Protein AF-A0A6B3ELZ5-F1 (afdb_monomer_lite)

Radius of gyration: 13.81 Å; chains: 1; bounding box: 32×23×38 Å

Foldseek 3Di:
DVVCVVCVVQVDPPKDKAWFFKDDDCRVQWTWIGINLADIDIDGDPVVVCVVVVHQHQIWTARDADWDDDPPDDDDPDIDHGIDRPVRD

pLDDT: mean 94.29, std 7.5, range [59.53, 98.62]

Secondary structure (DSSP, 8-state):
-HHHHH-GGGSSTT--EEE--EESTTGGGEEEEEETTTEEEEEESSHHHHHHTTS-TT-EEEPPSS-EE-SSSTT---EE-SEEETT--

Sequence (89 aa):
LRLRRERPDCFGEDASYAPLPASGPAASHCLAFVRSDHVLTAVTRLAARLAEGGGWNGTVLTLPPGRWREAVRERSDEVHEGGVPCADL

Structure (mmCIF, N/CA/C/O backbone):
data_AF-A0A6B3ELZ5-F1
#
_entry.id   AF-A0A6B3ELZ5-F1
#
loop_
_atom_site.group_PDB
_atom_site.id
_atom_site.type_symbol
_atom_site.label_atom_id
_atom_site.label_alt_id
_atom_site.label_comp_id
_atom_site.label_asym_id
_atom_site.label_entity_id
_atom_site.label_seq_id
_atom_site.pdbx_PDB_ins_code
_atom_site.Cartn_x
_atom_site.Cartn_y
_atom_site.Cartn_z
_atom_site.occupancy
_atom_site.B_iso_or_equiv
_atom_site.auth_seq_id
_atom_site.auth_comp_id
_atom_site.auth_asym_id
_atom_site.auth_atom_id
_atom_site.pdbx_PDB_model_num
ATOM 1 N N . LEU A 1 1 ? 17.502 7.282 -0.758 1.00 84.88 1 LEU A N 1
ATOM 2 C CA . LEU A 1 1 ? 17.816 7.491 -2.198 1.00 84.88 1 LEU A CA 1
ATOM 3 C C . LEU A 1 1 ? 18.363 6.251 -2.924 1.00 84.88 1 LEU A C 1
ATOM 5 O O . LEU A 1 1 ? 18.362 6.265 -4.148 1.00 84.88 1 LEU A O 1
ATOM 9 N N . ARG A 1 2 ? 18.795 5.180 -2.233 1.00 90.94 2 ARG A N 1
ATOM 10 C CA . ARG A 1 2 ? 19.389 3.990 -2.872 1.00 90.94 2 ARG A CA 1
ATOM 11 C C . ARG A 1 2 ? 18.452 3.302 -3.884 1.00 90.94 2 ARG A C 1
ATOM 13 O O . ARG A 1 2 ? 18.832 3.202 -5.042 1.00 90.94 2 ARG A O 1
ATOM 20 N N . LEU A 1 3 ? 17.212 2.982 -3.494 1.00 91.38 3 LEU A N 1
ATOM 21 C CA . LEU A 1 3 ? 16.230 2.326 -4.376 1.00 91.38 3 LEU A CA 1
ATOM 22 C C . LEU A 1 3 ? 15.970 3.104 -5.677 1.00 91.38 3 LEU A C 1
ATOM 24 O O . LEU A 1 3 ? 15.941 2.521 -6.752 1.00 91.38 3 LEU A O 1
ATOM 28 N N . ARG A 1 4 ? 15.848 4.437 -5.601 1.00 93.94 4 ARG A N 1
ATOM 29 C CA . ARG A 1 4 ? 15.660 5.285 -6.791 1.00 93.94 4 ARG A CA 1
ATOM 30 C C . ARG A 1 4 ? 16.861 5.255 -7.737 1.00 93.94 4 ARG A C 1
ATOM 32 O O . ARG A 1 4 ? 16.683 5.361 -8.942 1.00 93.94 4 ARG A O 1
ATOM 39 N N . ARG A 1 5 ? 18.073 5.117 -7.196 1.00 93.56 5 ARG A N 1
ATOM 40 C CA . ARG A 1 5 ? 19.298 4.975 -7.991 1.00 93.56 5 ARG A CA 1
ATOM 41 C C . ARG A 1 5 ? 19.425 3.580 -8.608 1.00 93.56 5 ARG A C 1
ATOM 43 O O . ARG A 1 5 ? 19.962 3.463 -9.698 1.00 93.56 5 ARG A O 1
ATOM 50 N N . GLU A 1 6 ? 18.955 2.547 -7.915 1.00 92.81 6 GLU A N 1
ATOM 51 C CA . GLU A 1 6 ? 18.984 1.153 -8.385 1.00 92.81 6 GLU A CA 1
ATOM 52 C C . GLU A 1 6 ? 17.878 0.838 -9.400 1.00 92.81 6 GLU A C 1
ATOM 54 O O . GLU A 1 6 ? 18.060 -0.034 -10.243 1.00 92.81 6 GLU A O 1
ATOM 59 N N . ARG A 1 7 ? 16.743 1.542 -9.326 1.00 93.19 7 ARG A N 1
ATOM 60 C CA . ARG A 1 7 ? 15.557 1.340 -10.174 1.00 93.19 7 ARG A CA 1
ATOM 61 C C . ARG A 1 7 ? 15.087 2.645 -10.826 1.00 93.19 7 ARG A C 1
ATOM 63 O O . ARG A 1 7 ? 13.960 3.068 -10.577 1.00 93.19 7 ARG A O 1
ATOM 70 N N . PRO A 1 8 ? 15.938 3.349 -11.594 1.00 95.25 8 PRO A N 1
ATOM 71 C CA . PRO A 1 8 ? 15.602 4.667 -12.137 1.00 95.25 8 PRO A CA 1
ATOM 72 C C . PRO A 1 8 ? 14.369 4.647 -13.056 1.00 95.25 8 PRO A C 1
ATOM 74 O O . PRO A 1 8 ? 13.606 5.610 -13.058 1.00 95.25 8 PRO A O 1
ATOM 77 N N . ASP A 1 9 ? 14.126 3.534 -13.750 1.00 95.44 9 ASP A N 1
ATOM 78 C CA . ASP A 1 9 ? 12.945 3.242 -14.575 1.00 95.44 9 ASP A CA 1
ATOM 79 C C . ASP A 1 9 ? 11.616 3.373 -13.810 1.00 95.44 9 ASP A C 1
ATOM 81 O O . ASP A 1 9 ? 10.604 3.789 -14.365 1.00 95.44 9 ASP A O 1
ATOM 85 N N . CYS A 1 10 ? 11.619 3.095 -12.505 1.00 96.62 10 CYS A N 1
ATOM 86 C CA . CYS A 1 10 ? 10.434 3.197 -11.655 1.00 96.62 10 CYS A CA 1
ATOM 87 C C . CYS A 1 10 ? 10.175 4.625 -11.133 1.00 96.62 10 CYS A C 1
ATOM 89 O O . CYS A 1 10 ? 9.166 4.870 -10.474 1.00 96.62 10 CYS A O 1
ATOM 91 N N . PHE A 1 11 ? 11.087 5.576 -11.364 1.00 96.19 11 PHE A N 1
ATOM 92 C CA . PHE A 1 11 ? 10.995 6.946 -10.831 1.00 96.19 11 PHE A CA 1
ATOM 93 C C . PHE A 1 11 ? 11.320 8.037 -11.866 1.00 96.19 11 PHE A C 1
ATOM 95 O O . PHE A 1 11 ? 11.536 9.194 -11.476 1.00 96.19 11 PHE A O 1
ATOM 102 N N . GLY A 1 12 ? 11.431 7.661 -13.140 1.00 93.56 12 GLY A N 1
ATOM 103 C CA . GLY A 1 12 ? 11.641 8.561 -14.269 1.00 93.56 12 GLY A CA 1
ATOM 104 C C . GLY A 1 12 ? 10.349 9.235 -14.733 1.00 93.56 12 GLY A C 1
ATOM 105 O O . GLY A 1 12 ? 9.301 9.090 -14.107 1.00 93.56 12 GLY A O 1
ATOM 106 N N . GLU A 1 13 ? 10.444 9.979 -15.831 1.00 94.62 13 GLU A N 1
ATOM 107 C CA . GLU A 1 13 ? 9.317 10.695 -16.445 1.00 94.62 13 GLU A CA 1
ATOM 108 C C . GLU A 1 13 ? 8.240 9.740 -16.981 1.00 94.62 13 GLU A C 1
ATOM 110 O O . GLU A 1 13 ? 7.056 9.967 -16.753 1.00 94.62 13 GLU A O 1
ATOM 115 N N . ASP A 1 14 ? 8.654 8.616 -17.569 1.00 95.25 14 ASP A N 1
ATOM 116 C CA . ASP A 1 14 ? 7.751 7.594 -18.116 1.00 95.25 14 ASP A CA 1
ATOM 117 C C . ASP A 1 14 ? 7.186 6.632 -17.052 1.00 95.25 14 ASP A C 1
ATOM 119 O O . ASP A 1 14 ? 6.448 5.698 -17.371 1.00 95.25 14 ASP A O 1
ATOM 123 N N . ALA A 1 15 ? 7.547 6.811 -15.775 1.00 96.94 15 ALA A N 1
ATOM 124 C CA . ALA A 1 15 ? 7.134 5.899 -14.715 1.00 96.94 15 ALA A CA 1
ATOM 125 C C . ALA A 1 15 ? 5.648 6.073 -14.376 1.00 96.94 15 ALA A C 1
ATOM 127 O O . ALA A 1 15 ? 5.189 7.177 -14.067 1.00 96.94 15 ALA A O 1
ATOM 128 N N . SER A 1 16 ? 4.901 4.966 -14.344 1.00 97.62 16 SER A N 1
ATOM 129 C CA . SER A 1 16 ? 3.487 5.010 -13.973 1.00 97.62 16 SER A CA 1
ATOM 130 C C . SER A 1 16 ? 3.311 5.298 -12.480 1.00 97.62 16 SER A C 1
ATOM 132 O O . SER A 1 16 ? 4.219 5.103 -11.664 1.00 97.62 16 SER A O 1
ATOM 134 N N . TYR A 1 17 ? 2.124 5.777 -12.115 1.00 97.69 17 TYR A N 1
ATOM 135 C CA . TYR A 1 17 ? 1.745 6.025 -10.730 1.00 97.69 17 TYR A CA 1
ATOM 136 C C . TYR A 1 17 ? 0.275 5.673 -10.530 1.00 97.69 17 TYR A C 1
ATOM 138 O O . TYR A 1 17 ? -0.608 6.377 -11.020 1.00 97.69 17 TYR A O 1
ATOM 146 N N . ALA A 1 18 ? 0.013 4.595 -9.799 1.00 97.81 18 ALA A N 1
ATOM 147 C CA . ALA A 1 18 ? -1.335 4.110 -9.541 1.00 97.81 18 ALA A CA 1
ATOM 148 C C . ALA A 1 18 ? -1.643 4.161 -8.036 1.00 97.81 18 ALA A C 1
ATOM 150 O O . ALA A 1 18 ? -0.866 3.621 -7.244 1.00 97.81 18 ALA A O 1
ATOM 151 N N . PRO A 1 19 ? -2.748 4.799 -7.605 1.00 98.19 19 PRO A N 1
ATOM 152 C CA . PRO A 1 19 ? -3.174 4.733 -6.212 1.00 98.19 19 PRO A CA 1
ATOM 153 C C . PRO A 1 19 ? -3.564 3.298 -5.839 1.00 98.19 19 PRO A C 1
ATOM 155 O O . PRO A 1 19 ? -4.162 2.586 -6.644 1.00 98.19 19 PRO A O 1
ATOM 158 N N . LEU A 1 20 ? -3.270 2.897 -4.601 1.00 98.25 20 LEU A N 1
ATOM 159 C CA . LEU A 1 20 ? -3.636 1.589 -4.064 1.00 98.25 20 LEU A CA 1
ATOM 160 C C . LEU A 1 20 ? -4.387 1.773 -2.735 1.00 98.25 20 LEU A C 1
ATOM 162 O O . LEU A 1 20 ? -3.754 1.976 -1.699 1.00 98.25 20 LEU A O 1
ATOM 166 N N . PRO A 1 21 ? -5.730 1.778 -2.740 1.00 97.88 21 PRO A N 1
ATOM 167 C CA . PRO A 1 21 ? -6.503 1.979 -1.522 1.00 97.88 21 PRO A CA 1
ATOM 168 C C . PRO A 1 21 ? -6.458 0.737 -0.621 1.00 97.88 21 PRO A C 1
ATOM 170 O O . PRO A 1 21 ? -6.599 -0.394 -1.086 1.00 97.88 21 PRO A O 1
ATOM 173 N N . ALA A 1 22 ? -6.321 0.953 0.686 1.00 98.56 22 ALA A N 1
ATOM 174 C CA . ALA A 1 22 ? -6.562 -0.088 1.679 1.00 98.56 22 ALA A CA 1
ATOM 175 C C . ALA A 1 22 ? -8.071 -0.334 1.862 1.00 98.56 22 ALA A C 1
ATOM 177 O O . ALA A 1 22 ? -8.907 0.491 1.491 1.00 98.56 22 ALA A O 1
ATOM 178 N N . SER A 1 23 ? -8.422 -1.466 2.464 1.00 98.56 23 SER A N 1
ATOM 179 C CA . SER A 1 23 ? -9.795 -1.857 2.787 1.00 98.56 23 SER A CA 1
ATOM 180 C C . SER A 1 23 ? -9.930 -2.143 4.277 1.00 98.56 23 SER A C 1
ATOM 182 O O . SER A 1 23 ? -9.109 -2.853 4.849 1.00 98.56 23 SER A O 1
ATOM 184 N N . GLY A 1 24 ? -10.973 -1.604 4.907 1.00 98.19 24 GLY A N 1
ATOM 185 C CA . GLY A 1 24 ? -11.266 -1.814 6.325 1.00 98.19 24 GLY A CA 1
ATOM 186 C C . GLY A 1 24 ? -11.513 -0.518 7.104 1.00 98.19 24 GLY A C 1
ATOM 187 O O . GLY A 1 24 ? -11.477 0.572 6.526 1.00 98.19 24 GLY A O 1
ATOM 188 N N . PRO A 1 25 ? -11.777 -0.622 8.419 1.00 98.25 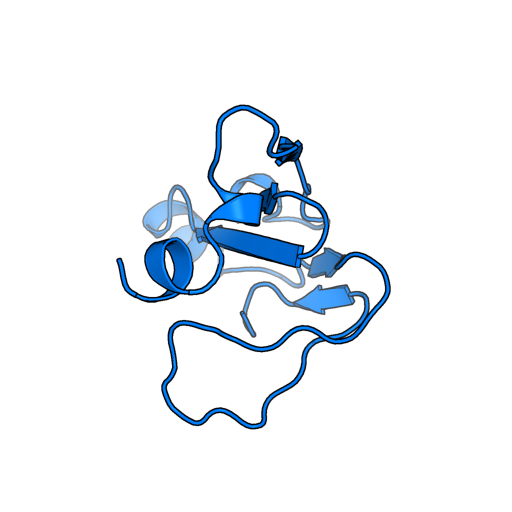25 PRO A N 1
ATOM 189 C CA . PRO A 1 25 ? -12.235 0.499 9.246 1.00 98.25 25 PRO A CA 1
ATOM 190 C C . PRO A 1 25 ? -11.268 1.689 9.305 1.00 98.25 25 PRO A C 1
ATOM 192 O O . PRO A 1 25 ? -11.703 2.832 9.413 1.00 98.25 25 PRO A O 1
ATOM 195 N N . ALA A 1 26 ? -9.964 1.431 9.201 1.00 98.25 26 ALA A N 1
ATOM 196 C CA . ALA A 1 26 ? -8.911 2.440 9.243 1.00 98.25 26 ALA A CA 1
ATOM 197 C C . ALA A 1 26 ? -8.268 2.691 7.864 1.00 98.25 26 ALA A C 1
ATOM 199 O O . ALA A 1 26 ? -7.174 3.248 7.789 1.00 98.25 26 ALA A O 1
ATOM 200 N N . ALA A 1 27 ? -8.930 2.320 6.758 1.00 98.31 27 ALA A N 1
ATOM 201 C CA . ALA A 1 27 ? -8.386 2.446 5.398 1.00 98.31 27 ALA A CA 1
ATOM 202 C C . ALA A 1 27 ? -7.913 3.865 5.051 1.00 98.31 27 ALA A C 1
ATOM 204 O O . ALA A 1 27 ? -6.893 4.039 4.388 1.00 98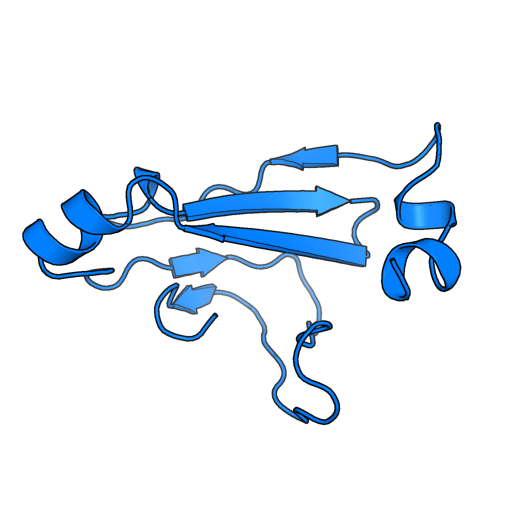.31 27 ALA A O 1
ATOM 205 N N . SER A 1 28 ? -8.602 4.891 5.556 1.00 97.81 28 SER A N 1
ATOM 206 C CA . SER A 1 28 ? -8.236 6.296 5.350 1.00 97.81 28 SER A CA 1
ATOM 207 C C . SER A 1 28 ? -6.894 6.689 5.984 1.00 97.81 28 SER A C 1
ATOM 209 O O . SER A 1 28 ? -6.349 7.736 5.630 1.00 97.81 28 SER A O 1
ATOM 211 N N . HIS A 1 29 ? -6.347 5.873 6.890 1.00 98.50 29 HIS A N 1
ATOM 212 C CA . HIS A 1 29 ? -5.034 6.069 7.503 1.00 98.50 29 HIS A CA 1
ATOM 213 C C . HIS A 1 29 ? -3.885 5.464 6.688 1.00 98.50 29 HIS A C 1
ATOM 215 O O . HIS A 1 29 ? -2.737 5.841 6.917 1.00 98.50 29 HIS A O 1
ATOM 221 N N . CYS A 1 30 ? -4.163 4.586 5.722 1.00 98.56 30 CYS A N 1
ATOM 222 C CA . CYS A 1 30 ? -3.156 4.037 4.819 1.00 98.56 30 CYS A CA 1
ATOM 223 C C . CYS A 1 30 ? -3.146 4.834 3.509 1.00 98.56 30 CYS A C 1
ATOM 225 O O . CYS A 1 30 ? -4.125 4.841 2.763 1.00 98.56 30 CYS A O 1
ATOM 227 N N . LEU A 1 31 ? -2.036 5.513 3.215 1.00 98.56 31 LEU A N 1
ATOM 228 C CA . LEU A 1 31 ? -1.777 6.041 1.878 1.00 98.56 31 LEU A CA 1
ATOM 229 C C . LEU A 1 31 ? -0.820 5.103 1.171 1.00 98.56 31 LEU A C 1
ATOM 231 O O . LEU A 1 31 ? 0.334 4.993 1.583 1.00 98.56 31 LEU A O 1
ATOM 235 N N . ALA A 1 32 ? -1.279 4.484 0.090 1.00 98.56 32 ALA A N 1
ATOM 236 C CA . ALA A 1 32 ? -0.428 3.634 -0.716 1.00 98.56 32 ALA A CA 1
ATOM 237 C C . ALA A 1 32 ? -0.578 3.891 -2.215 1.00 98.56 32 ALA A C 1
ATOM 239 O O . ALA A 1 32 ? -1.605 4.371 -2.705 1.00 98.56 32 ALA A O 1
ATOM 240 N N . PHE A 1 33 ? 0.498 3.604 -2.936 1.00 98.44 33 PHE A N 1
ATOM 241 C CA . PHE A 1 33 ? 0.567 3.697 -4.385 1.00 98.44 33 PHE A CA 1
ATOM 242 C C . PHE A 1 33 ? 1.637 2.756 -4.933 1.00 98.44 33 PHE A C 1
ATOM 244 O O . PHE A 1 33 ? 2.566 2.359 -4.224 1.00 98.44 33 PHE A O 1
ATOM 251 N N . VAL A 1 34 ? 1.522 2.455 -6.222 1.00 98.19 34 VAL A N 1
ATOM 252 C CA . VAL A 1 34 ? 2.465 1.634 -6.978 1.00 98.19 34 VAL A CA 1
ATOM 253 C C . VAL A 1 34 ? 3.058 2.460 -8.112 1.00 98.19 34 VAL A C 1
ATOM 255 O O . VAL A 1 34 ? 2.348 3.206 -8.788 1.00 98.19 34 VAL A O 1
ATOM 258 N N . ARG A 1 35 ? 4.372 2.337 -8.308 1.00 97.62 35 ARG A N 1
ATOM 259 C CA . ARG A 1 35 ? 5.105 2.897 -9.442 1.00 97.62 35 ARG A CA 1
ATOM 260 C C . ARG A 1 35 ? 5.590 1.800 -10.370 1.00 97.62 35 ARG A C 1
ATOM 262 O O . ARG A 1 35 ? 6.256 0.869 -9.905 1.00 97.62 35 ARG A O 1
ATOM 269 N N . SER A 1 36 ? 5.268 1.947 -11.655 1.00 96.62 36 SER A N 1
ATOM 270 C CA . SER A 1 36 ? 5.661 1.035 -12.738 1.00 96.62 36 SER A CA 1
ATOM 271 C C . SER A 1 36 ? 5.484 -0.444 -12.377 1.00 96.62 36 SER A C 1
ATOM 273 O O . SER A 1 36 ? 6.353 -1.246 -12.683 1.00 96.62 36 SER A O 1
ATOM 275 N N . ASP A 1 37 ? 4.424 -0.787 -11.635 1.00 95.19 37 ASP A N 1
ATOM 276 C CA . ASP A 1 37 ? 4.109 -2.146 -11.153 1.00 95.19 37 ASP A CA 1
ATOM 277 C C . ASP A 1 37 ? 5.235 -2.869 -10.381 1.00 95.19 37 ASP A C 1
ATOM 279 O O . ASP A 1 37 ? 5.200 -4.081 -10.174 1.00 95.19 37 ASP A O 1
ATOM 283 N N . HIS A 1 38 ? 6.237 -2.125 -9.906 1.00 95.25 38 HIS A N 1
ATOM 284 C CA . HIS A 1 38 ? 7.469 -2.682 -9.343 1.00 95.25 38 HIS A CA 1
ATOM 285 C C . HIS A 1 38 ? 7.853 -2.105 -7.986 1.00 95.25 38 HIS A C 1
ATOM 287 O O . HIS A 1 38 ? 8.578 -2.751 -7.230 1.00 95.25 38 HIS A O 1
ATOM 293 N N . VAL A 1 39 ? 7.403 -0.891 -7.669 1.00 96.38 39 VAL A N 1
ATOM 294 C CA . VAL A 1 39 ? 7.684 -0.249 -6.385 1.00 96.38 39 VAL A CA 1
ATOM 295 C C . VAL A 1 39 ? 6.377 0.165 -5.742 1.00 96.38 39 VAL A C 1
ATOM 297 O O . VAL A 1 39 ? 5.700 1.066 -6.226 1.00 96.38 39 VAL A O 1
ATOM 300 N N . LEU A 1 40 ? 6.057 -0.458 -4.616 1.00 97.19 40 LEU A N 1
ATOM 301 C CA . LEU A 1 40 ? 4.936 -0.075 -3.776 1.00 97.19 40 LEU A CA 1
ATOM 302 C C . LEU A 1 40 ? 5.443 0.785 -2.622 1.00 97.19 40 LEU A C 1
ATOM 304 O O . LEU A 1 40 ? 6.474 0.504 -2.016 1.00 97.19 40 LEU A O 1
ATOM 308 N N . THR A 1 41 ? 4.721 1.855 -2.326 1.00 96.88 41 THR A N 1
ATOM 309 C CA . THR A 1 41 ? 4.917 2.654 -1.116 1.00 96.88 41 THR A CA 1
ATOM 310 C C . THR A 1 41 ? 3.618 2.645 -0.337 1.00 96.88 41 THR A C 1
ATOM 312 O O . THR A 1 41 ? 2.577 2.937 -0.914 1.00 96.88 41 THR A O 1
ATOM 315 N N . ALA A 1 42 ? 3.689 2.342 0.956 1.00 97.00 42 ALA A N 1
ATOM 316 C CA . ALA A 1 42 ? 2.589 2.471 1.899 1.00 97.00 42 ALA A CA 1
ATOM 317 C C . ALA A 1 42 ? 3.070 3.289 3.100 1.00 97.00 42 ALA A C 1
ATOM 319 O O . ALA A 1 42 ? 4.170 3.067 3.604 1.00 97.00 42 ALA A O 1
ATOM 320 N N . VAL A 1 43 ? 2.280 4.271 3.527 1.00 97.31 43 VAL A N 1
ATOM 321 C CA . VAL A 1 43 ? 2.602 5.136 4.667 1.00 97.31 43 VAL A CA 1
ATOM 322 C C . VAL A 1 43 ? 1.374 5.401 5.525 1.00 97.31 43 VAL A C 1
ATOM 324 O O . VAL A 1 43 ? 0.248 5.503 5.031 1.00 97.31 43 VAL A O 1
ATOM 327 N N . THR A 1 44 ? 1.608 5.583 6.822 1.00 98.06 44 THR A N 1
ATOM 328 C CA . THR A 1 44 ? 0.567 5.946 7.786 1.00 98.06 44 THR A CA 1
ATOM 329 C C . THR A 1 44 ? 0.344 7.454 7.792 1.00 98.06 44 THR A C 1
ATOM 331 O O . THR A 1 44 ? 1.256 8.227 8.092 1.00 98.06 44 THR A O 1
ATOM 334 N N . ARG A 1 45 ? -0.890 7.896 7.534 1.00 98.06 45 ARG A N 1
ATOM 335 C CA . ARG A 1 45 ? -1.322 9.285 7.748 1.00 98.06 45 ARG A CA 1
ATOM 336 C C . ARG A 1 45 ? -2.167 9.406 9.009 1.00 98.06 45 ARG A C 1
ATOM 338 O O . ARG A 1 45 ? -2.952 8.523 9.341 1.00 98.06 45 ARG A O 1
ATOM 345 N N . LEU A 1 46 ? -2.066 10.559 9.674 1.00 97.94 46 LEU A N 1
ATOM 346 C CA . LEU A 1 46 ? -2.838 10.862 10.888 1.00 97.94 46 LEU A CA 1
ATOM 347 C C . LEU A 1 46 ? -2.623 9.810 11.997 1.00 97.94 46 LEU A C 1
ATOM 349 O O . LEU A 1 46 ? -3.583 9.379 12.630 1.00 97.94 46 LEU A O 1
ATOM 353 N N . ALA A 1 47 ? -1.371 9.396 12.222 1.00 97.69 47 ALA A N 1
ATOM 354 C CA . ALA A 1 47 ? -1.024 8.283 13.113 1.00 97.6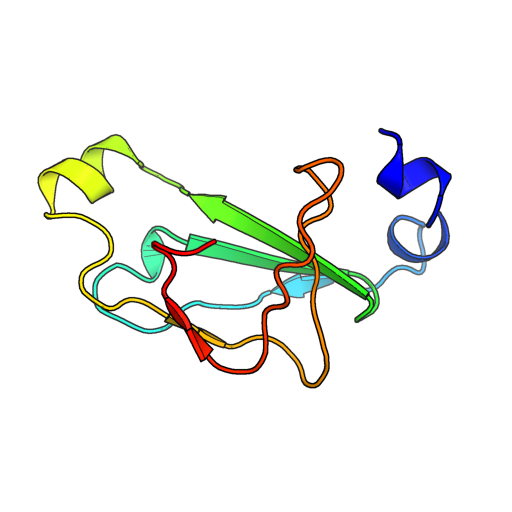9 47 ALA A CA 1
ATOM 355 C C . ALA A 1 47 ? -1.551 8.439 14.554 1.00 97.69 47 ALA A C 1
ATOM 357 O O . ALA A 1 47 ? -1.973 7.457 15.152 1.00 97.69 47 ALA A O 1
ATOM 358 N N . ALA A 1 48 ? -1.601 9.665 15.089 1.00 98.25 48 ALA A N 1
ATOM 359 C CA . ALA A 1 48 ? -2.190 9.921 16.406 1.00 98.25 48 ALA A CA 1
ATOM 360 C C . ALA A 1 48 ? -3.678 9.527 16.462 1.00 98.25 48 ALA A C 1
ATOM 362 O O . ALA A 1 48 ? -4.085 8.785 17.347 1.00 98.25 48 ALA A O 1
ATOM 363 N N . ARG A 1 49 ? -4.467 9.925 15.454 1.00 98.12 49 ARG A N 1
ATOM 364 C CA . ARG A 1 49 ? -5.890 9.557 15.356 1.00 98.12 49 ARG A CA 1
ATOM 365 C C . ARG A 1 49 ? -6.093 8.064 15.124 1.00 98.12 49 ARG A C 1
ATOM 367 O O . ARG A 1 49 ? -7.052 7.498 15.631 1.00 98.12 49 ARG A O 1
ATOM 374 N N . LEU A 1 50 ? -5.193 7.430 14.369 1.00 98.38 50 LEU A N 1
ATOM 375 C CA . LEU A 1 50 ? -5.203 5.978 14.204 1.00 98.38 50 LEU A CA 1
ATOM 376 C C . LEU A 1 50 ? -5.034 5.282 15.562 1.00 98.38 50 LEU A C 1
ATOM 378 O O . LEU A 1 50 ? -5.787 4.366 15.875 1.00 98.38 50 LEU A O 1
ATOM 382 N N . ALA A 1 51 ? -4.076 5.734 16.376 1.00 97.81 51 ALA A N 1
ATOM 383 C CA . ALA A 1 51 ? -3.843 5.186 17.709 1.00 97.81 51 ALA A CA 1
ATOM 384 C C . ALA A 1 51 ? -5.033 5.433 18.655 1.00 97.81 51 ALA A C 1
ATOM 386 O O . ALA A 1 51 ? -5.486 4.501 19.313 1.00 97.81 51 ALA A O 1
ATOM 387 N N . GLU A 1 52 ? -5.587 6.651 18.672 1.00 98.00 52 GLU A N 1
ATOM 388 C CA . GLU A 1 52 ? -6.803 6.995 19.430 1.00 98.00 52 GLU A CA 1
ATOM 389 C C . GLU A 1 52 ? -8.010 6.132 19.020 1.00 98.00 52 GLU A C 1
ATOM 391 O O . GLU A 1 52 ? -8.822 5.760 19.863 1.00 98.00 52 GLU A O 1
ATOM 396 N N . GLY A 1 53 ? -8.108 5.774 17.736 1.00 96.88 53 GLY A N 1
ATOM 397 C CA . GLY A 1 53 ? -9.143 4.900 17.180 1.00 96.88 53 GLY A CA 1
ATOM 398 C C . GLY A 1 53 ? -8.922 3.397 17.401 1.00 96.88 53 GLY A C 1
ATOM 399 O O . GLY A 1 53 ? -9.650 2.592 16.823 1.00 96.88 53 GLY A O 1
ATOM 400 N N . GLY A 1 54 ? -7.924 2.995 18.196 1.00 97.56 54 GLY A N 1
ATOM 401 C CA . GLY A 1 54 ? -7.643 1.584 18.491 1.00 97.56 54 GLY A CA 1
ATOM 402 C C . GLY A 1 54 ? -6.759 0.872 17.461 1.00 97.56 54 GLY A C 1
ATOM 403 O O . GLY A 1 54 ? -6.639 -0.350 17.489 1.00 97.56 54 GLY A O 1
ATOM 404 N N . GLY A 1 55 ? -6.108 1.616 16.565 1.00 98.00 55 GLY A N 1
ATOM 405 C CA . GLY A 1 55 ? -5.173 1.081 15.580 1.00 98.00 55 GLY A CA 1
ATOM 406 C C . GLY A 1 55 ? -5.836 0.626 14.278 1.00 98.00 55 GLY A C 1
ATOM 407 O O . GLY A 1 55 ? -6.892 1.110 13.875 1.00 98.00 55 GLY A O 1
ATOM 408 N N . TRP A 1 56 ? -5.175 -0.291 13.569 1.00 98.25 56 TRP A N 1
ATOM 409 C CA . TRP A 1 56 ? -5.562 -0.672 12.207 1.00 98.25 56 TRP A CA 1
ATOM 410 C C . TRP A 1 56 ? -6.864 -1.471 12.114 1.00 98.25 56 TRP A C 1
ATOM 412 O O . TRP A 1 56 ? -7.450 -1.507 11.036 1.00 98.25 56 TRP A O 1
ATOM 422 N N . ASN A 1 57 ? -7.340 -2.087 13.202 1.00 96.88 57 ASN A N 1
ATOM 423 C CA . ASN A 1 57 ? -8.654 -2.745 13.276 1.00 96.88 57 ASN A CA 1
ATOM 424 C C . ASN A 1 57 ? -8.956 -3.687 12.087 1.00 96.88 57 ASN A C 1
ATOM 426 O O . ASN A 1 57 ? -10.021 -3.614 11.476 1.00 96.88 57 ASN A O 1
A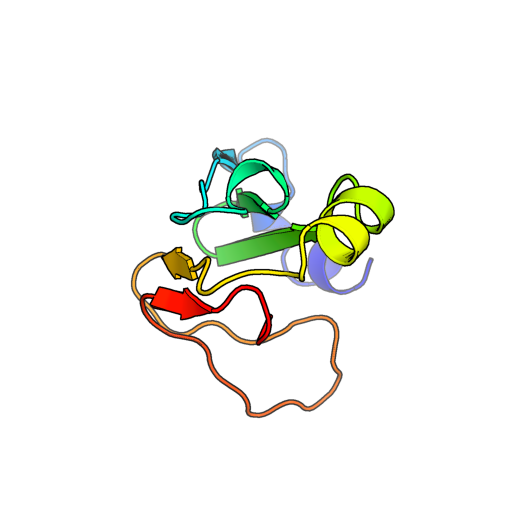TOM 430 N N . GLY A 1 58 ? -7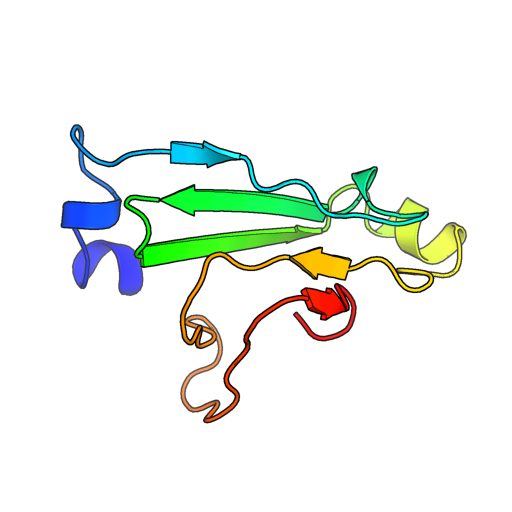.990 -4.535 11.713 1.00 97.38 58 GLY A N 1
ATOM 431 C CA . GLY A 1 58 ? -8.134 -5.477 10.595 1.00 97.38 58 GLY A CA 1
ATOM 432 C C . GLY A 1 58 ? -8.122 -4.835 9.203 1.00 97.38 58 GLY A C 1
ATOM 433 O O . GLY A 1 58 ? -8.547 -5.467 8.244 1.00 97.38 58 GLY A O 1
ATOM 434 N N . THR A 1 59 ? -7.661 -3.588 9.073 1.00 98.62 59 THR A N 1
ATOM 435 C CA . THR A 1 59 ? -7.468 -2.937 7.769 1.00 98.62 59 THR A CA 1
ATOM 436 C C . THR A 1 59 ? -6.357 -3.635 6.992 1.00 98.62 59 THR A C 1
ATOM 438 O O . THR A 1 59 ? -5.284 -3.897 7.533 1.00 98.62 59 THR A O 1
ATOM 441 N N . VAL A 1 60 ? -6.624 -3.914 5.719 1.00 98.62 60 VAL A N 1
ATOM 442 C CA . VAL A 1 60 ? -5.773 -4.693 4.820 1.00 98.62 60 VAL A CA 1
ATOM 443 C C . VAL A 1 60 ? -5.424 -3.865 3.589 1.00 98.62 60 VAL A C 1
ATOM 445 O O . VAL A 1 60 ? -6.290 -3.217 2.998 1.00 98.62 60 VAL A O 1
ATOM 448 N N . LEU A 1 61 ? -4.168 -3.930 3.156 1.00 98.44 61 LEU A N 1
ATOM 449 C CA . LEU A 1 61 ? -3.740 -3.469 1.842 1.00 98.44 61 LEU A CA 1
ATOM 450 C C . LEU A 1 61 ? -3.658 -4.677 0.903 1.00 98.44 61 LEU A C 1
ATOM 452 O O . LEU A 1 61 ? -2.896 -5.609 1.146 1.00 98.44 61 LEU A O 1
ATOM 456 N N . THR A 1 62 ? -4.454 -4.675 -0.168 1.00 98.12 62 THR A N 1
ATOM 457 C CA . THR A 1 62 ? -4.373 -5.727 -1.193 1.00 98.12 62 THR A CA 1
ATOM 458 C C . THR A 1 62 ? -3.265 -5.377 -2.171 1.00 98.12 62 THR A C 1
ATOM 460 O O . THR A 1 62 ? -3.369 -4.387 -2.891 1.00 98.12 62 THR A O 1
ATOM 463 N N . LEU A 1 63 ? -2.199 -6.169 -2.176 1.00 97.62 63 LEU A N 1
ATOM 464 C CA . LEU A 1 63 ? -1.050 -5.971 -3.047 1.00 97.62 63 LEU A CA 1
ATOM 465 C C . LEU A 1 63 ? -1.372 -6.393 -4.487 1.00 97.62 63 LEU A C 1
ATOM 467 O O . LEU A 1 63 ? -2.160 -7.323 -4.693 1.00 97.62 63 LEU A O 1
ATOM 471 N N . PRO A 1 64 ? -0.744 -5.766 -5.499 1.00 96.81 64 PRO A N 1
ATOM 472 C CA . PRO A 1 64 ? -0.794 -6.289 -6.857 1.00 96.81 64 PRO A CA 1
ATOM 473 C C . PRO A 1 64 ? -0.221 -7.715 -6.919 1.00 96.81 64 PRO A C 1
ATOM 475 O O . PRO A 1 64 ? 0.617 -8.071 -6.080 1.00 96.81 64 PRO A O 1
ATOM 478 N N . PRO A 1 65 ? -0.622 -8.523 -7.918 1.00 95.75 65 PRO A N 1
ATOM 479 C CA . PRO A 1 65 ? -0.133 -9.887 -8.070 1.00 95.75 65 PRO A CA 1
ATOM 480 C C . PRO A 1 65 ? 1.394 -9.964 -8.056 1.00 95.75 65 PRO A C 1
ATOM 482 O O . PRO A 1 65 ? 2.074 -9.185 -8.723 1.00 95.75 65 PRO A O 1
ATOM 485 N N . GLY A 1 66 ? 1.924 -10.940 -7.325 1.00 95.06 66 GLY A N 1
ATOM 486 C CA . GLY A 1 66 ? 3.357 -11.160 -7.199 1.00 95.06 66 GLY A CA 1
ATOM 487 C C . GLY A 1 66 ? 3.838 -11.093 -5.757 1.00 95.06 66 GLY A C 1
ATOM 488 O O . GLY A 1 66 ? 3.052 -11.033 -4.814 1.00 95.06 66 GLY A O 1
ATOM 489 N N . ARG A 1 67 ? 5.163 -11.145 -5.625 1.00 94.88 67 ARG A N 1
ATOM 490 C CA . ARG A 1 67 ? 5.883 -11.263 -4.358 1.00 94.88 67 ARG A CA 1
ATOM 491 C C . ARG A 1 67 ? 6.586 -9.954 -4.055 1.00 94.88 67 ARG A C 1
ATOM 493 O O . ARG A 1 67 ? 7.409 -9.505 -4.853 1.00 94.88 67 ARG A O 1
ATOM 500 N N . TRP A 1 68 ? 6.284 -9.362 -2.909 1.00 94.38 68 TRP A N 1
ATOM 501 C CA . TRP A 1 68 ? 6.795 -8.053 -2.518 1.00 94.38 68 TRP A CA 1
ATOM 502 C C . TRP A 1 68 ? 7.733 -8.180 -1.328 1.00 94.38 68 TRP A C 1
ATOM 504 O O . TRP A 1 68 ? 7.446 -8.910 -0.388 1.00 94.38 68 TRP A O 1
ATOM 514 N N . ARG A 1 69 ? 8.852 -7.457 -1.357 1.00 92.25 69 ARG A N 1
ATOM 515 C CA . ARG A 1 69 ? 9.824 -7.424 -0.260 1.00 92.25 69 ARG A CA 1
ATOM 516 C C . ARG A 1 69 ? 10.000 -5.999 0.229 1.00 92.25 69 ARG A C 1
ATOM 518 O O . ARG A 1 69 ? 10.042 -5.066 -0.576 1.00 92.25 69 ARG A O 1
ATOM 525 N N . GLU A 1 70 ? 10.169 -5.839 1.533 1.00 90.00 70 GLU A N 1
ATOM 526 C CA . GLU A 1 70 ? 10.446 -4.538 2.122 1.00 90.00 70 GLU A CA 1
ATOM 527 C C . GLU A 1 70 ? 11.835 -4.026 1.698 1.00 90.00 70 GLU A C 1
ATOM 529 O O . GLU A 1 70 ? 12.867 -4.685 1.858 1.00 90.00 70 GLU A O 1
ATOM 534 N N . ALA A 1 71 ? 11.869 -2.822 1.127 1.00 87.75 71 ALA A N 1
ATOM 535 C CA . ALA A 1 71 ? 13.109 -2.210 0.653 1.00 87.75 71 ALA A CA 1
ATOM 536 C C . ALA A 1 71 ? 13.877 -1.458 1.757 1.00 87.75 71 ALA A C 1
ATOM 538 O O . ALA A 1 71 ? 15.059 -1.165 1.579 1.00 87.75 71 ALA A O 1
ATOM 539 N N . VAL A 1 72 ? 13.211 -1.104 2.864 1.00 80.69 72 VAL A N 1
ATOM 540 C CA . VAL A 1 72 ? 13.768 -0.253 3.933 1.00 80.69 72 VAL A CA 1
ATOM 541 C C . VAL A 1 72 ? 14.503 -1.074 4.991 1.00 80.69 72 VAL A C 1
ATOM 543 O O . VAL A 1 72 ? 15.523 -0.620 5.512 1.00 80.69 72 VAL A O 1
ATOM 546 N N . ARG A 1 73 ? 14.044 -2.296 5.278 1.00 75.31 73 ARG A N 1
ATOM 547 C CA . ARG A 1 73 ? 14.751 -3.222 6.164 1.00 75.31 73 ARG A CA 1
ATOM 548 C C . ARG A 1 73 ? 15.831 -3.959 5.381 1.00 75.31 73 ARG A C 1
ATOM 550 O O . ARG A 1 73 ? 15.560 -4.833 4.558 1.00 75.31 73 ARG A O 1
ATOM 557 N N . GLU A 1 74 ? 17.089 -3.595 5.619 1.00 59.53 74 GLU A N 1
ATOM 558 C CA . GLU A 1 74 ? 18.220 -4.349 5.080 1.00 59.53 74 GLU A CA 1
ATOM 559 C C . GLU A 1 74 ? 18.216 -5.761 5.702 1.00 59.53 74 GLU A C 1
ATOM 561 O O . GLU A 1 74 ? 18.533 -5.922 6.880 1.00 59.53 74 GLU A O 1
ATOM 566 N N . ARG A 1 75 ? 17.888 -6.777 4.883 1.00 61.59 75 ARG A N 1
ATOM 567 C CA . ARG A 1 75 ? 17.836 -8.223 5.208 1.00 61.59 75 ARG A CA 1
ATOM 568 C C . ARG A 1 75 ? 16.564 -8.745 5.900 1.00 61.59 75 ARG A C 1
ATOM 570 O O . ARG A 1 75 ? 16.669 -9.645 6.727 1.00 61.59 75 ARG A O 1
ATOM 577 N N . SER A 1 76 ? 15.373 -8.252 5.555 1.00 67.12 76 SER A N 1
ATOM 578 C CA . SER A 1 76 ? 14.173 -9.081 5.754 1.00 67.12 76 SER A CA 1
ATOM 579 C C . SER A 1 76 ? 14.012 -10.048 4.572 1.00 67.12 76 SER A C 1
ATOM 581 O O . SER A 1 76 ? 13.982 -9.630 3.411 1.00 67.12 76 SER A O 1
ATOM 583 N N . ASP A 1 77 ? 13.933 -11.346 4.880 1.00 73.69 77 ASP A N 1
ATOM 584 C CA . ASP A 1 77 ? 13.457 -12.394 3.958 1.00 73.69 77 ASP A CA 1
ATOM 585 C C . ASP A 1 77 ? 11.921 -12.466 3.936 1.00 73.69 77 ASP A C 1
ATOM 587 O O . ASP A 1 77 ? 11.329 -13.345 3.311 1.00 73.69 77 ASP A O 1
ATOM 591 N N . GLU A 1 78 ? 11.271 -11.541 4.644 1.00 83.94 78 GLU A N 1
ATOM 592 C CA . GLU A 1 78 ? 9.827 -11.436 4.698 1.00 83.94 78 GLU A CA 1
ATOM 593 C C . GLU A 1 78 ? 9.286 -10.989 3.342 1.00 83.94 78 GLU A C 1
ATOM 595 O O . GLU A 1 78 ? 9.737 -10.006 2.741 1.00 83.94 78 GLU A O 1
ATOM 600 N N . VAL A 1 79 ? 8.340 -11.779 2.847 1.00 90.88 79 VAL A N 1
ATOM 601 C CA . VAL A 1 79 ? 7.695 -11.577 1.561 1.00 90.88 79 VAL A CA 1
ATOM 602 C C . VAL A 1 79 ? 6.205 -11.428 1.794 1.00 90.88 79 VAL A C 1
ATOM 604 O O . VAL A 1 79 ? 5.583 -12.251 2.460 1.00 90.88 79 VAL A O 1
ATOM 607 N N . HIS A 1 80 ? 5.647 -10.389 1.194 1.00 94.12 80 HIS A N 1
ATOM 608 C CA . HIS A 1 80 ? 4.236 -10.066 1.238 1.00 94.12 80 HIS A CA 1
ATOM 609 C C . HIS A 1 80 ? 3.571 -10.414 -0.093 1.00 94.12 80 HIS A C 1
ATOM 611 O O . HIS A 1 80 ? 4.106 -10.136 -1.171 1.00 94.12 80 HIS A O 1
ATOM 617 N N . GLU A 1 81 ? 2.384 -11.008 -0.015 1.00 95.81 81 GLU A N 1
ATOM 618 C CA . GLU A 1 81 ? 1.576 -11.428 -1.160 1.00 95.81 81 GLU A CA 1
ATOM 619 C C . GLU A 1 81 ? 0.092 -11.230 -0.816 1.00 95.81 81 GLU A C 1
ATOM 621 O O . GLU A 1 81 ? -0.310 -11.382 0.338 1.00 95.81 81 GLU A O 1
ATOM 626 N N . GLY A 1 82 ? -0.741 -10.906 -1.808 1.00 96.75 82 GLY A N 1
ATOM 627 C CA . GLY A 1 82 ? -2.190 -10.797 -1.615 1.00 96.75 82 GLY A CA 1
ATOM 628 C C . GLY A 1 82 ? -2.606 -9.697 -0.630 1.00 96.75 82 GLY A C 1
ATOM 629 O O . GLY A 1 82 ? -2.130 -8.569 -0.710 1.00 96.75 82 GLY A O 1
ATOM 630 N N . GLY A 1 83 ? -3.558 -9.998 0.256 1.00 97.19 83 GLY A N 1
ATOM 631 C CA . GLY A 1 83 ? -4.044 -9.058 1.268 1.00 97.19 83 GLY A CA 1
ATOM 632 C C . GLY A 1 83 ? -3.179 -9.084 2.522 1.00 97.19 83 GLY A C 1
ATOM 633 O O . GLY A 1 83 ? -3.216 -10.066 3.258 1.00 97.19 83 GLY A O 1
ATOM 634 N N . VAL A 1 84 ? -2.458 -7.996 2.790 1.00 97.44 84 VAL A N 1
ATOM 635 C CA . VAL A 1 84 ? -1.602 -7.871 3.978 1.00 97.44 84 VAL A CA 1
ATOM 636 C C . VAL A 1 84 ? -2.215 -6.907 4.992 1.00 97.44 84 VAL A C 1
ATOM 638 O O . VAL A 1 84 ? -2.591 -5.791 4.611 1.00 97.44 84 VAL A O 1
ATOM 641 N N . PRO A 1 85 ? -2.347 -7.292 6.275 1.00 97.81 85 PRO A N 1
ATOM 642 C CA . PRO A 1 85 ? -2.781 -6.371 7.317 1.00 97.81 85 PRO A CA 1
ATOM 643 C C . PRO A 1 85 ? -1.860 -5.152 7.380 1.00 97.81 85 PRO A C 1
ATOM 645 O O . PRO A 1 85 ? -0.644 -5.283 7.425 1.00 97.81 85 PRO A O 1
ATOM 648 N N . CYS A 1 86 ? -2.422 -3.945 7.442 1.00 97.31 86 CYS A N 1
ATOM 649 C CA . CYS A 1 86 ? -1.614 -2.723 7.520 1.00 97.31 86 CYS A CA 1
ATOM 650 C C . CYS A 1 86 ? -0.776 -2.621 8.808 1.00 97.31 86 CYS A C 1
ATOM 652 O O . CYS A 1 86 ? 0.104 -1.772 8.889 1.00 97.31 86 CYS A O 1
ATOM 654 N N . ALA A 1 87 ? -1.060 -3.455 9.814 1.00 95.75 87 ALA A N 1
ATOM 655 C CA . ALA A 1 87 ? -0.248 -3.582 11.021 1.00 95.75 87 ALA A CA 1
ATOM 656 C C . ALA A 1 87 ? 1.068 -4.348 10.795 1.00 95.75 87 ALA A C 1
ATOM 658 O O . ALA A 1 87 ? 1.987 -4.182 11.594 1.00 95.75 87 ALA A O 1
ATOM 659 N N . ASP A 1 88 ? 1.142 -5.136 9.720 1.00 92.38 88 ASP A N 1
ATOM 660 C CA . ASP A 1 88 ? 2.262 -6.025 9.390 1.00 92.38 88 ASP A CA 1
ATOM 661 C C . ASP A 1 88 ? 3.144 -5.450 8.260 1.00 92.38 88 ASP A C 1
ATOM 663 O O . ASP A 1 88 ? 4.044 -6.131 7.771 1.00 92.38 88 ASP A O 1
ATOM 667 N N . LEU A 1 89 ? 2.866 -4.212 7.822 1.00 89.00 89 LEU A N 1
ATOM 668 C CA . LEU A 1 89 ? 3.626 -3.468 6.806 1.00 89.00 89 LEU A CA 1
ATOM 669 C C . LEU A 1 89 ? 4.673 -2.526 7.417 1.00 89.00 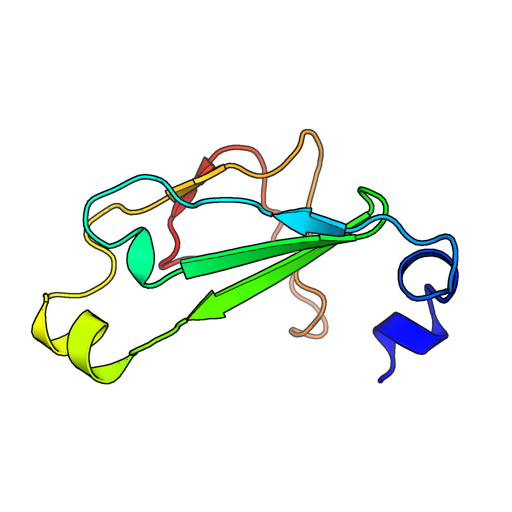89 LEU A C 1
ATOM 671 O O . LEU A 1 89 ? 4.478 -2.050 8.561 1.00 89.00 89 LEU A O 1
#